Protein AF-A0A644Z7G5-F1 (afdb_monomer)

pLDDT: mean 73.26, std 15.27, range [35.25, 90.62]

Radius of gyration: 13.0 Å; Cα contacts (8 Å, |Δi|>4): 104; chains: 1; bounding box: 32×18×37 Å

Solvent-accessible surface area (backbone atoms only — not comparable to full-atom values): 4704 Å² total; per-residue (Å²): 136,84,76,54,76,48,75,48,80,43,82,38,62,73,37,58,69,60,52,54,54,48,51,54,51,54,53,59,59,48,67,78,39,82,80,53,45,62,37,43,35,38,35,41,55,68,46,95,53,70,42,64,64,54,51,52,54,46,49,77,73,38,86,63,47,45,64,37,48,41,48,105,82,56,76,70,82,134

Secondary structure (DSSP, 8-state):
-PPPEEEEEEEESS-HHHHHHHHHHHHHHHHT-TTSEEEEEEEE---SSSHHHHHHHHHHH-TTB--B---SS-----

Foldseek 3Di:
DDADEAEAEAEDALCLPVVVVVVVVVVVVCVVPPSHHYEYEYEYDPHPDCNVVSLVVCVVPDPPYDYFYDDVPDGDDD

Structure (mmCIF, N/CA/C/O backbone):
data_AF-A0A644Z7G5-F1
#
_entry.id   AF-A0A644Z7G5-F1
#
loop_
_atom_site.group_PDB
_atom_site.id
_atom_site.type_symbol
_atom_site.label_atom_id
_atom_sit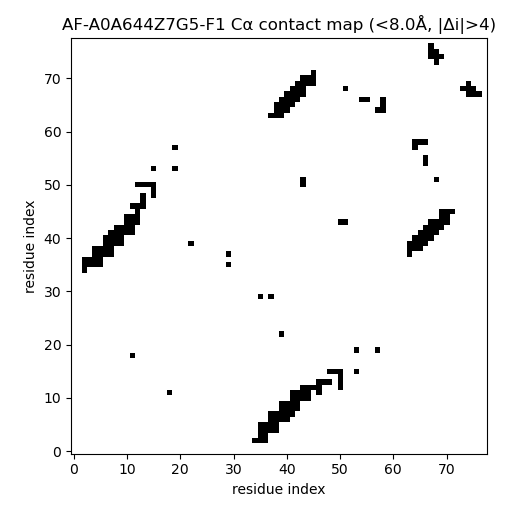e.label_alt_id
_atom_site.label_comp_id
_atom_site.label_asym_id
_atom_site.label_entity_id
_atom_site.label_seq_id
_atom_site.pdbx_PDB_ins_code
_atom_site.Cartn_x
_atom_site.Cartn_y
_atom_site.Cartn_z
_atom_site.occupancy
_atom_site.B_iso_or_equiv
_atom_site.auth_seq_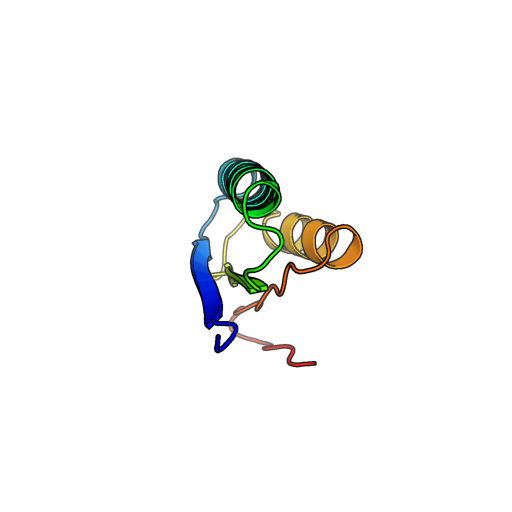id
_atom_site.auth_comp_id
_atom_site.auth_asym_id
_atom_site.auth_atom_id
_atom_site.pdbx_PDB_model_num
ATOM 1 N N . MET A 1 1 ? -23.623 6.082 19.804 1.00 66.81 1 MET A N 1
ATOM 2 C CA . MET A 1 1 ? -22.840 6.868 18.820 1.00 66.81 1 MET A CA 1
ATOM 3 C C . MET A 1 1 ? -22.780 6.101 17.508 1.00 66.81 1 MET A C 1
ATOM 5 O O . MET A 1 1 ? -22.779 4.879 17.550 1.00 66.81 1 MET A O 1
ATOM 9 N N . LYS A 1 2 ? -22.769 6.793 16.363 1.00 80.31 2 LYS A N 1
ATOM 10 C CA . LYS A 1 2 ? -22.658 6.170 15.034 1.00 80.31 2 LYS A CA 1
ATOM 11 C C . LYS A 1 2 ? -21.176 6.042 14.667 1.00 80.31 2 LYS A C 1
ATOM 13 O O . LYS A 1 2 ? -20.495 7.061 14.639 1.00 80.31 2 LYS A O 1
ATOM 18 N N . ILE A 1 3 ? -20.710 4.823 14.393 1.00 77.56 3 ILE A N 1
ATOM 19 C CA . ILE A 1 3 ? -19.344 4.562 13.908 1.00 77.56 3 ILE A CA 1
ATOM 20 C C . ILE A 1 3 ? -19.187 5.234 12.541 1.00 77.56 3 ILE A C 1
ATOM 22 O O . ILE A 1 3 ? -20.035 5.038 11.662 1.00 77.56 3 ILE A O 1
ATOM 26 N N . LYS A 1 4 ? -18.135 6.036 12.363 1.00 82.44 4 LYS A N 1
ATOM 27 C CA . LYS A 1 4 ? -17.783 6.607 11.061 1.00 82.44 4 LYS A CA 1
ATOM 28 C C . LYS A 1 4 ? -16.741 5.714 10.393 1.00 82.44 4 LYS A C 1
ATOM 30 O O . LYS A 1 4 ? -15.920 5.087 11.056 1.00 82.44 4 LYS A O 1
ATOM 35 N N . HIS A 1 5 ? -16.806 5.635 9.066 1.00 85.12 5 HIS A N 1
ATOM 36 C CA . HIS A 1 5 ? -15.785 4.968 8.264 1.00 85.12 5 HIS A CA 1
ATOM 37 C C . HIS A 1 5 ? -14.990 6.039 7.528 1.00 85.12 5 HIS A C 1
ATOM 39 O O . HIS A 1 5 ? -15.554 6.783 6.726 1.00 85.12 5 HIS A O 1
ATOM 45 N N . ILE A 1 6 ? -13.696 6.135 7.821 1.00 86.94 6 ILE A N 1
ATOM 46 C CA . ILE A 1 6 ? -12.780 7.084 7.183 1.00 86.94 6 ILE A CA 1
ATOM 47 C C . ILE A 1 6 ? -12.039 6.366 6.052 1.00 86.94 6 ILE A C 1
ATOM 49 O O . ILE A 1 6 ? -11.398 5.344 6.278 1.00 86.94 6 ILE A O 1
ATOM 53 N N . CYS A 1 7 ? -12.126 6.881 4.826 1.00 84.50 7 CYS A N 1
ATOM 54 C CA . CYS A 1 7 ? -11.387 6.336 3.689 1.00 84.50 7 CYS A CA 1
ATOM 55 C C . CYS A 1 7 ? -10.258 7.293 3.295 1.00 84.50 7 CYS A C 1
ATOM 57 O O . CYS A 1 7 ? -10.524 8.438 2.928 1.00 84.50 7 CYS A O 1
ATOM 59 N N . PHE A 1 8 ? -9.013 6.823 3.363 1.00 84.31 8 PHE A N 1
ATOM 60 C CA . PHE A 1 8 ? -7.851 7.544 2.841 1.00 84.31 8 PHE A CA 1
ATOM 61 C C . PHE A 1 8 ? -7.669 7.185 1.381 1.00 84.31 8 PHE A C 1
ATOM 63 O O . PHE A 1 8 ? -7.526 6.007 1.071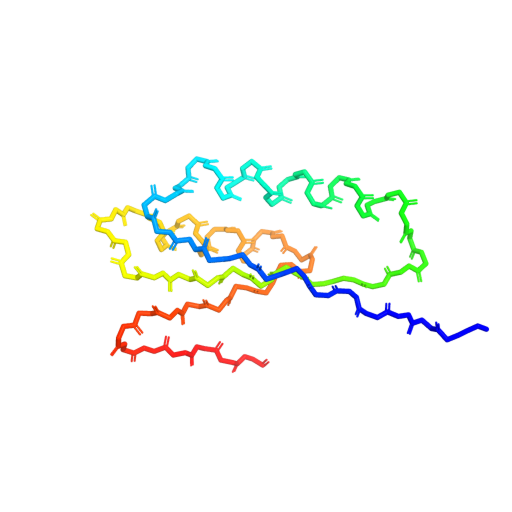 1.00 84.31 8 PHE A O 1
ATOM 70 N N . VAL A 1 9 ? -7.670 8.181 0.501 1.00 86.25 9 VAL A N 1
ATOM 71 C CA . VAL A 1 9 ? -7.465 7.981 -0.934 1.00 86.25 9 VAL A CA 1
ATOM 72 C C . VAL A 1 9 ? -6.113 8.562 -1.324 1.00 86.25 9 VAL A C 1
ATOM 74 O O . VAL A 1 9 ? -5.917 9.774 -1.241 1.00 86.25 9 VAL A O 1
ATOM 77 N N . THR A 1 10 ? -5.197 7.699 -1.756 1.00 84.94 10 THR A N 1
ATOM 78 C CA . THR A 1 10 ? -3.823 8.068 -2.106 1.00 84.94 10 THR A CA 1
ATOM 79 C C . THR A 1 10 ? -3.530 7.714 -3.564 1.00 84.94 10 THR A C 1
ATOM 81 O O . THR A 1 10 ? -3.408 6.529 -3.877 1.00 84.94 10 THR A O 1
ATOM 84 N N . PRO A 1 11 ? -3.359 8.691 -4.471 1.00 84.62 11 PRO A N 1
ATOM 85 C CA . PRO A 1 11 ? -2.814 8.413 -5.794 1.00 84.62 11 PRO A CA 1
ATOM 86 C C . PRO A 1 11 ? -1.315 8.087 -5.705 1.00 84.62 11 PRO A C 1
ATOM 88 O O . PRO A 1 11 ? -0.563 8.760 -5.001 1.00 84.62 11 PRO A O 1
ATOM 91 N N . CYS A 1 12 ? -0.871 7.065 -6.435 1.00 81.25 12 CYS A N 1
ATOM 92 C CA . CYS A 1 12 ? 0.510 6.593 -6.444 1.00 81.25 12 CYS A CA 1
ATOM 93 C C . CYS A 1 12 ? 1.039 6.472 -7.882 1.00 81.25 12 CYS A C 1
ATOM 95 O O . CYS A 1 12 ? 0.517 5.699 -8.686 1.00 81.25 12 CYS A O 1
ATOM 97 N N . TYR A 1 13 ? 2.105 7.218 -8.189 1.00 83.19 13 TYR A N 1
ATOM 98 C CA . TYR A 1 13 ? 2.866 7.137 -9.439 1.00 83.19 13 TYR A CA 1
ATOM 99 C C . TYR A 1 13 ? 4.360 7.070 -9.113 1.00 83.19 13 TYR A C 1
ATOM 101 O O . TYR A 1 13 ? 4.892 7.993 -8.502 1.00 83.19 13 TYR A O 1
ATOM 109 N N . ASN A 1 14 ? 5.023 5.975 -9.493 1.00 78.81 14 ASN A N 1
ATOM 110 C CA . ASN A 1 14 ? 6.437 5.685 -9.198 1.00 78.81 14 ASN A CA 1
ATOM 111 C C . ASN A 1 14 ? 6.816 5.847 -7.700 1.00 78.81 14 ASN A C 1
ATOM 113 O O . ASN A 1 14 ? 7.924 6.267 -7.381 1.00 78.81 14 ASN A O 1
ATOM 117 N N . GLY A 1 15 ? 5.890 5.556 -6.777 1.00 78.00 15 GLY A N 1
ATOM 118 C CA . GLY A 1 15 ? 5.987 5.903 -5.349 1.00 78.00 15 GLY A CA 1
ATOM 119 C C . GLY A 1 15 ? 6.215 4.720 -4.405 1.00 78.00 15 GLY A C 1
ATOM 120 O O . GLY A 1 15 ? 5.640 4.693 -3.324 1.00 78.00 15 GLY A O 1
ATOM 121 N N . GLU A 1 16 ? 7.005 3.731 -4.811 1.00 75.88 16 GLU A N 1
ATOM 122 C CA . GLU A 1 16 ? 7.213 2.449 -4.114 1.00 75.88 16 GLU A CA 1
ATOM 123 C 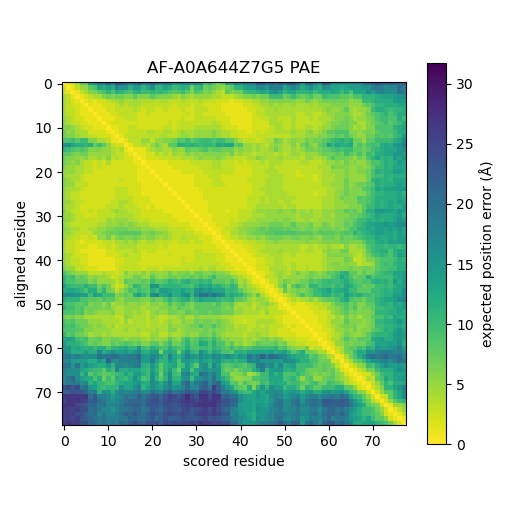C . GLU A 1 16 ? 7.602 2.557 -2.637 1.00 75.88 16 GLU A C 1
ATOM 125 O O . GLU A 1 16 ? 7.038 1.879 -1.776 1.00 75.88 16 GLU A O 1
ATOM 130 N N . GLU A 1 17 ? 8.586 3.399 -2.337 1.00 77.62 17 GLU A N 1
ATOM 131 C CA . GLU A 1 17 ? 9.074 3.580 -0.971 1.00 77.62 17 GLU A CA 1
ATOM 132 C C . GLU A 1 17 ? 8.101 4.440 -0.161 1.00 77.62 17 GLU A C 1
ATOM 134 O O . GLU A 1 17 ? 7.765 4.121 0.981 1.00 77.62 17 GLU A O 1
ATOM 139 N N . SER A 1 18 ? 7.577 5.498 -0.785 1.00 83.94 18 SER A N 1
ATOM 140 C CA . SER A 1 18 ? 6.646 6.429 -0.151 1.00 83.94 18 SER A CA 1
ATOM 141 C C . SER A 1 18 ? 5.316 5.768 0.207 1.00 83.94 18 SER A C 1
ATOM 143 O O . SER A 1 18 ? 4.767 6.054 1.268 1.00 83.94 18 SER A O 1
ATOM 145 N N . VAL A 1 19 ? 4.802 4.864 -0.634 1.00 83.06 19 VAL A N 1
ATOM 146 C CA . VAL A 1 19 ? 3.507 4.211 -0.403 1.00 83.06 19 VAL A CA 1
ATOM 147 C C . VAL A 1 19 ? 3.564 3.230 0.765 1.00 83.06 19 VAL A C 1
ATOM 149 O O . VAL A 1 19 ? 2.639 3.202 1.576 1.00 83.06 19 VAL A O 1
ATOM 152 N N . LYS A 1 20 ? 4.678 2.499 0.919 1.00 82.38 20 LYS A N 1
ATOM 153 C CA . LYS A 1 20 ? 4.915 1.633 2.084 1.00 82.38 20 LYS A CA 1
ATOM 154 C C . LYS A 1 20 ? 4.969 2.450 3.368 1.00 82.38 20 LYS A C 1
ATOM 156 O O . LYS A 1 20 ? 4.247 2.155 4.314 1.00 82.38 20 LYS A O 1
ATOM 161 N N . ALA A 1 21 ? 5.787 3.505 3.382 1.00 88.06 21 ALA A N 1
ATOM 162 C CA . ALA A 1 21 ? 5.930 4.363 4.553 1.00 88.06 21 ALA A CA 1
ATOM 163 C C . ALA A 1 21 ? 4.595 5.016 4.948 1.00 88.06 21 ALA A C 1
ATOM 165 O O . ALA A 1 21 ? 4.230 5.018 6.124 1.00 88.06 21 ALA A O 1
ATOM 166 N N . LEU A 1 22 ? 3.834 5.513 3.967 1.00 87.88 22 LEU A N 1
ATOM 167 C CA . LEU A 1 22 ? 2.520 6.104 4.202 1.00 87.88 22 LEU A CA 1
ATOM 168 C C . LEU A 1 22 ? 1.530 5.086 4.775 1.00 87.88 22 LEU A C 1
ATOM 170 O O . LEU A 1 22 ? 0.835 5.404 5.738 1.00 87.88 22 LEU A O 1
ATOM 174 N N . HIS A 1 23 ? 1.465 3.877 4.207 1.00 84.19 23 HIS A N 1
ATOM 175 C CA . HIS A 1 23 ? 0.579 2.827 4.702 1.00 84.19 23 HIS A CA 1
ATOM 176 C C . HIS A 1 23 ? 0.858 2.513 6.179 1.00 84.19 23 HIS A C 1
ATOM 178 O O . HIS A 1 23 ? -0.067 2.552 6.991 1.00 84.19 23 HIS A O 1
ATOM 184 N N . SER A 1 24 ? 2.130 2.328 6.548 1.00 84.81 24 SER A N 1
ATOM 185 C CA . SER A 1 24 ? 2.532 2.075 7.937 1.00 84.81 24 SER A CA 1
ATOM 186 C C . SER A 1 24 ? 2.169 3.222 8.882 1.00 84.81 24 SER A C 1
ATOM 188 O O . SER A 1 24 ? 1.698 2.985 9.993 1.00 84.81 24 SER A O 1
ATOM 190 N N . VAL A 1 25 ? 2.354 4.478 8.461 1.00 90.38 25 VAL A N 1
ATOM 191 C CA . VAL A 1 25 ? 1.993 5.648 9.281 1.00 90.38 25 VAL A CA 1
ATOM 192 C C . VAL A 1 25 ? 0.481 5.733 9.492 1.00 90.38 25 VAL A C 1
ATOM 194 O O . VAL A 1 25 ? 0.042 5.947 10.621 1.00 90.38 25 VAL A O 1
ATOM 197 N N . VAL A 1 26 ? -0.321 5.521 8.442 1.00 86.81 26 VAL A N 1
ATOM 198 C CA . VAL A 1 26 ? -1.791 5.505 8.546 1.00 86.81 26 VAL A CA 1
ATOM 199 C C . VAL A 1 26 ? -2.251 4.394 9.492 1.00 86.81 26 VAL A C 1
ATOM 201 O O . VAL A 1 26 ? -3.061 4.655 10.383 1.00 86.81 26 VAL A O 1
ATOM 204 N N . MET A 1 27 ? -1.695 3.186 9.358 1.00 84.75 27 MET A N 1
ATOM 205 C CA . MET A 1 27 ? -2.013 2.051 10.228 1.00 84.75 27 MET A CA 1
ATOM 206 C C . MET A 1 27 ? -1.693 2.351 11.697 1.00 84.75 27 MET A C 1
ATOM 208 O O . MET A 1 27 ? -2.551 2.190 12.568 1.00 84.75 27 MET A O 1
ATOM 212 N N . ASN A 1 28 ? -0.487 2.859 11.969 1.00 88.62 28 ASN A N 1
ATOM 213 C CA . ASN A 1 28 ? -0.055 3.204 13.321 1.00 88.62 28 ASN A CA 1
ATOM 214 C C . ASN A 1 28 ? -0.928 4.304 13.930 1.00 88.62 28 ASN A C 1
ATOM 216 O O . ASN A 1 28 ? -1.322 4.198 15.090 1.00 88.62 28 ASN A O 1
ATOM 220 N N . GLN A 1 29 ? -1.297 5.326 13.156 1.00 89.88 29 GLN A N 1
ATOM 221 C CA . GLN A 1 29 ? -2.166 6.391 13.645 1.00 89.88 29 GLN A CA 1
ATOM 222 C C . GLN A 1 29 ? -3.570 5.873 13.988 1.00 89.88 29 GLN A C 1
ATOM 224 O O . GLN A 1 29 ? -4.127 6.269 15.010 1.00 89.88 29 GLN A O 1
ATOM 229 N N . PHE A 1 30 ? -4.139 4.969 13.183 1.00 86.31 30 PHE A N 1
ATOM 230 C CA . PHE A 1 30 ? -5.469 4.404 13.443 1.00 86.31 30 PHE A CA 1
ATOM 231 C C . PHE A 1 30 ? -5.508 3.378 14.569 1.00 86.31 30 PHE A C 1
ATOM 233 O O . PHE A 1 30 ? -6.561 3.205 15.180 1.00 86.31 30 PHE A O 1
ATOM 240 N N . SER A 1 31 ? -4.371 2.775 14.925 1.00 85.62 31 SER A N 1
ATOM 241 C CA . SER A 1 31 ? -4.277 1.947 16.134 1.00 85.62 31 SER A CA 1
ATOM 242 C C . SER A 1 31 ? -4.643 2.722 17.413 1.00 85.62 31 SER A C 1
ATOM 244 O O . SER A 1 31 ? -5.116 2.131 18.381 1.00 85.62 31 SER A O 1
ATOM 246 N N . LEU A 1 32 ? -4.509 4.057 17.392 1.00 90.62 32 LEU A N 1
ATOM 247 C CA . LEU A 1 32 ? -4.875 4.956 18.491 1.00 90.62 32 LEU A CA 1
ATOM 248 C C . LEU A 1 32 ? -6.385 5.261 18.560 1.00 90.62 32 LEU A C 1
ATOM 250 O O . LEU A 1 32 ? -6.839 5.866 19.531 1.00 90.62 32 LEU A O 1
ATOM 254 N N . PHE A 1 33 ? -7.171 4.853 17.557 1.00 88.00 33 PHE A N 1
ATOM 255 C CA . PHE A 1 33 ? -8.613 5.115 17.465 1.00 88.00 33 PHE A CA 1
ATOM 256 C C . PHE A 1 33 ? -9.416 3.817 17.258 1.00 88.00 33 PHE A C 1
ATOM 258 O O . PHE A 1 33 ? -10.092 3.672 16.239 1.00 88.00 33 PHE A O 1
ATOM 265 N N . PRO A 1 34 ? -9.397 2.871 18.217 1.00 83.69 34 PRO A N 1
ATOM 266 C CA . PRO A 1 34 ? -10.012 1.547 18.055 1.00 83.69 34 PRO A CA 1
ATOM 267 C C . PRO A 1 34 ? -11.537 1.576 17.840 1.00 83.69 34 PRO A C 1
ATOM 269 O O . PRO A 1 34 ? -12.118 0.603 17.363 1.00 83.69 34 PRO A O 1
ATOM 272 N N . GLN A 1 35 ? -12.199 2.678 18.195 1.00 85.81 35 GLN A N 1
ATOM 273 C CA . GLN A 1 35 ? -13.632 2.893 17.983 1.00 85.81 35 GLN A CA 1
ATOM 274 C C . GLN A 1 35 ? -14.009 3.356 16.564 1.00 85.81 35 GLN A C 1
ATOM 276 O O . GLN A 1 35 ? -15.192 3.329 16.216 1.00 85.81 35 GLN A O 1
ATOM 281 N N . GLU A 1 36 ? -13.044 3.790 15.752 1.00 83.56 36 GLU A N 1
ATOM 282 C CA . GLU A 1 36 ? -13.276 4.241 14.379 1.00 83.56 36 GLU A CA 1
ATOM 283 C C . GLU A 1 36 ? -12.900 3.142 13.382 1.00 83.56 36 GLU A C 1
ATOM 285 O O . GLU A 1 36 ? -11.971 2.365 13.596 1.00 83.56 36 GLU A O 1
ATOM 290 N N . LYS A 1 37 ? -13.615 3.078 12.256 1.00 83.81 37 LYS A N 1
ATOM 291 C CA . LYS A 1 37 ? -13.251 2.189 11.146 1.00 83.81 37 LYS A CA 1
ATOM 292 C C . LYS A 1 37 ? -12.536 2.986 10.070 1.00 83.81 37 LYS A C 1
ATOM 294 O O . LYS A 1 37 ? -12.913 4.124 9.786 1.00 83.81 37 LYS A O 1
ATOM 299 N N . TYR A 1 38 ? -11.551 2.371 9.425 1.00 86.38 38 TYR A N 1
ATOM 300 C CA . TYR A 1 38 ? -10.901 2.981 8.276 1.00 86.38 38 TYR A CA 1
ATOM 301 C C . TYR A 1 38 ? -10.609 1.987 7.162 1.00 86.38 38 TYR A 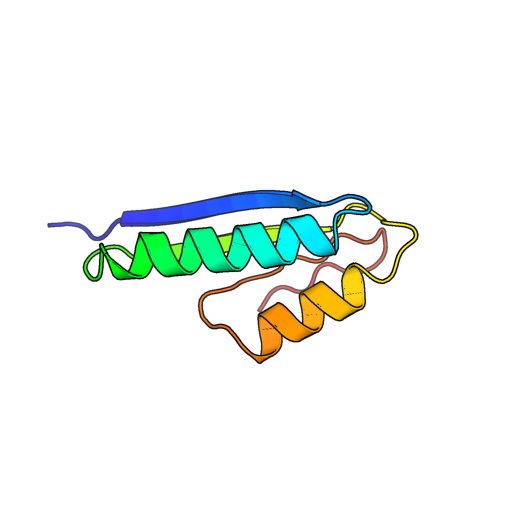C 1
ATOM 303 O O . TYR A 1 38 ? -10.571 0.776 7.365 1.00 86.38 38 TYR A O 1
ATOM 311 N N . SER A 1 39 ? -10.420 2.539 5.972 1.00 82.00 39 SER A N 1
ATOM 312 C CA . SER A 1 39 ? -9.852 1.860 4.814 1.00 82.00 39 SER A CA 1
ATOM 313 C C . SER A 1 39 ? -8.804 2.764 4.181 1.00 82.00 39 SER A C 1
ATOM 315 O O . SER A 1 39 ? -8.930 3.991 4.212 1.00 82.00 39 SER A O 1
ATOM 317 N N . HIS A 1 40 ? -7.786 2.161 3.578 1.00 83.06 40 HIS A N 1
ATOM 318 C CA . HIS A 1 40 ? -6.786 2.884 2.803 1.00 83.06 40 HIS A CA 1
ATOM 319 C C . HIS A 1 40 ? -6.867 2.434 1.348 1.00 83.06 40 HIS A C 1
ATOM 321 O O . HIS A 1 40 ? -6.474 1.317 1.028 1.00 83.06 40 HIS A O 1
ATOM 327 N N . LEU A 1 41 ? -7.404 3.320 0.513 1.00 80.25 41 LEU A N 1
ATOM 328 C CA . LEU A 1 41 ? -7.504 3.208 -0.929 1.00 80.25 41 LEU A CA 1
ATOM 329 C C . LEU A 1 41 ? -6.255 3.802 -1.580 1.00 80.25 41 LEU A C 1
ATOM 331 O O . LEU A 1 41 ? -6.086 5.019 -1.625 1.00 80.25 41 LEU A O 1
ATOM 335 N N . ILE A 1 42 ? -5.394 2.947 -2.118 1.00 80.19 42 ILE A N 1
ATOM 336 C CA . ILE A 1 42 ? -4.262 3.382 -2.936 1.00 80.19 42 ILE A CA 1
ATOM 337 C C . ILE A 1 42 ? -4.648 3.224 -4.402 1.00 80.19 42 ILE A C 1
ATOM 339 O O . ILE A 1 42 ? -5.007 2.124 -4.807 1.00 80.19 42 ILE A O 1
ATOM 343 N N . ILE A 1 43 ? -4.574 4.312 -5.171 1.00 80.69 43 ILE A N 1
ATOM 344 C CA . ILE A 1 43 ? -4.855 4.340 -6.608 1.00 80.69 43 ILE A CA 1
ATOM 345 C C . ILE A 1 43 ? -3.525 4.280 -7.345 1.00 80.69 43 ILE A C 1
ATOM 347 O O . ILE A 1 43 ? -2.775 5.257 -7.387 1.00 80.69 43 ILE A O 1
ATOM 351 N N . TYR A 1 44 ? -3.237 3.128 -7.936 1.00 76.56 44 TYR A N 1
ATOM 352 C CA . TYR A 1 44 ? -2.123 2.988 -8.866 1.00 76.56 44 TYR A CA 1
ATOM 353 C C . TYR A 1 44 ? -2.383 3.811 -10.135 1.00 76.56 44 TYR A C 1
ATOM 355 O O . TYR A 1 44 ? -3.486 3.767 -10.665 1.00 76.56 44 TYR A O 1
ATOM 363 N N . ASN A 1 45 ? -1.393 4.563 -10.621 1.00 77.06 45 ASN A N 1
ATOM 364 C CA . ASN A 1 45 ? -1.523 5.382 -11.829 1.00 77.06 45 ASN A CA 1
ATOM 365 C C . ASN A 1 45 ? -0.470 5.011 -12.883 1.00 77.06 45 ASN A C 1
ATOM 367 O O . ASN A 1 45 ? 0.393 5.822 -13.201 1.00 77.06 45 ASN A O 1
ATOM 371 N N . ALA A 1 46 ? -0.512 3.779 -13.399 1.00 72.75 46 ALA A N 1
ATOM 372 C CA . ALA A 1 46 ? 0.373 3.318 -14.477 1.00 72.75 46 ALA A CA 1
ATOM 373 C C . ALA A 1 46 ? 1.872 3.631 -14.245 1.00 72.75 46 ALA A C 1
ATOM 375 O O . ALA A 1 46 ? 2.567 4.124 -15.141 1.00 72.75 46 ALA A O 1
ATOM 376 N N . SER A 1 47 ? 2.379 3.374 -13.032 1.00 68.94 47 SER A N 1
ATOM 377 C CA . SER A 1 47 ? 3.811 3.506 -12.743 1.00 68.94 47 SER A CA 1
ATOM 378 C C . SER A 1 47 ? 4.643 2.663 -13.712 1.00 68.94 47 SER A C 1
ATOM 380 O O . SER A 1 47 ? 4.242 1.593 -14.159 1.00 68.94 47 SER A O 1
ATOM 382 N N . LYS A 1 48 ? 5.862 3.111 -14.001 1.00 74.12 48 LYS A N 1
ATOM 383 C CA . LYS A 1 48 ? 6.810 2.350 -14.836 1.00 74.12 48 LYS A CA 1
ATOM 384 C C . LYS A 1 48 ? 7.733 1.457 -14.007 1.00 74.12 48 LYS A C 1
ATOM 386 O O . LYS A 1 48 ? 8.801 1.066 -14.467 1.00 74.12 48 LYS A O 1
ATOM 391 N N . THR A 1 49 ? 7.355 1.211 -12.760 1.00 71.38 49 THR A N 1
ATOM 392 C CA . THR A 1 49 ? 8.204 0.623 -11.726 1.00 71.38 49 THR A CA 1
ATOM 393 C C . THR A 1 49 ? 7.489 -0.561 -11.061 1.00 71.38 49 THR A C 1
ATOM 395 O O . THR A 1 49 ? 6.324 -0.829 -11.351 1.00 71.38 49 THR A O 1
ATOM 398 N N . ASN A 1 50 ? 8.143 -1.243 -10.121 1.00 73.44 50 ASN A N 1
ATOM 399 C CA . ASN A 1 50 ? 7.623 -2.377 -9.343 1.00 73.44 50 ASN A CA 1
ATOM 400 C C . ASN A 1 50 ? 6.512 -2.009 -8.335 1.00 73.44 50 ASN A C 1
ATOM 402 O O . ASN A 1 50 ? 6.184 -2.797 -7.446 1.00 73.44 50 ASN A O 1
ATOM 406 N N . THR A 1 51 ? 5.901 -0.829 -8.468 1.00 70.81 51 THR A N 1
ATOM 407 C CA . THR A 1 51 ? 4.789 -0.376 -7.621 1.00 70.81 51 THR A CA 1
ATOM 408 C C . THR A 1 51 ? 3.649 -1.412 -7.533 1.00 70.81 51 THR A C 1
ATOM 410 O O . THR A 1 51 ? 3.198 -1.646 -6.414 1.00 70.81 51 THR A O 1
ATOM 413 N N . PRO A 1 52 ? 3.212 -2.105 -8.612 1.00 72.19 52 PRO A N 1
ATOM 414 C CA . PRO A 1 52 ? 2.163 -3.129 -8.512 1.00 72.19 52 PRO A CA 1
ATOM 415 C C . PRO A 1 52 ? 2.498 -4.278 -7.549 1.00 72.19 52 PRO A C 1
ATOM 417 O O . PRO A 1 52 ? 1.671 -4.636 -6.719 1.00 72.19 52 PRO A O 1
ATOM 420 N N . TYR A 1 53 ? 3.733 -4.791 -7.585 1.00 76.56 53 TYR A N 1
ATOM 421 C CA . TYR A 1 53 ? 4.175 -5.900 -6.724 1.00 76.56 53 TYR A CA 1
ATOM 422 C C . TYR A 1 53 ? 4.223 -5.515 -5.238 1.00 76.56 53 TYR A C 1
ATOM 424 O O . TYR A 1 53 ? 4.006 -6.328 -4.341 1.00 76.56 53 TYR A O 1
ATOM 432 N N . ILE A 1 54 ? 4.525 -4.249 -4.953 1.00 76.94 54 ILE A N 1
ATOM 433 C CA . ILE A 1 54 ? 4.495 -3.718 -3.588 1.00 76.94 54 ILE A CA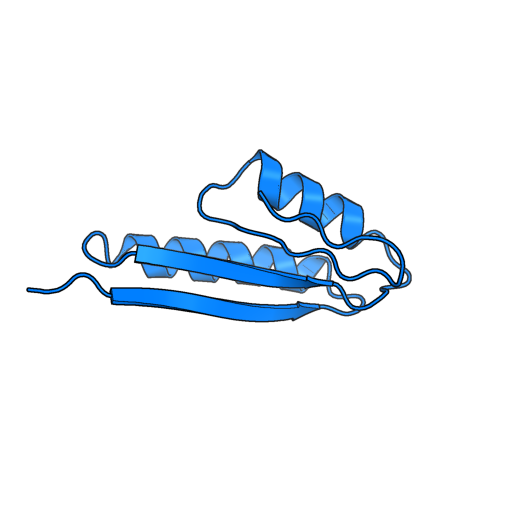 1
ATOM 434 C C . ILE A 1 54 ? 3.061 -3.595 -3.086 1.00 76.94 54 ILE A C 1
ATOM 436 O O . ILE A 1 54 ? 2.789 -3.901 -1.929 1.00 76.94 54 ILE A O 1
ATOM 440 N N . LEU A 1 55 ? 2.159 -3.139 -3.949 1.00 73.62 55 LEU A N 1
ATOM 441 C CA . LEU A 1 55 ? 0.751 -2.985 -3.622 1.00 73.62 55 LEU A CA 1
ATOM 442 C C . LEU A 1 55 ? 0.071 -4.332 -3.348 1.00 73.62 55 LEU A C 1
ATOM 444 O O . LEU A 1 55 ? -0.671 -4.430 -2.376 1.00 73.62 55 LEU A O 1
ATOM 448 N N . GLU A 1 56 ? 0.394 -5.361 -4.132 1.00 75.44 56 GLU A N 1
ATOM 449 C CA . GLU A 1 56 ? -0.057 -6.742 -3.914 1.00 75.44 56 GLU A CA 1
ATOM 450 C C . GLU A 1 56 ? 0.396 -7.278 -2.544 1.00 75.44 56 GLU A C 1
ATOM 452 O O . GLU A 1 56 ? -0.420 -7.734 -1.742 1.00 75.44 56 GLU A O 1
ATOM 457 N N . GLN A 1 57 ? 1.678 -7.107 -2.197 1.00 76.00 57 GLN A N 1
ATOM 458 C CA . GLN A 1 57 ? 2.187 -7.507 -0.879 1.00 76.00 57 GLN A CA 1
ATOM 459 C C . GLN A 1 57 ? 1.502 -6.785 0.287 1.00 76.00 57 GLN A C 1
ATOM 461 O O . GLN A 1 57 ? 1.323 -7.383 1.349 1.00 76.00 57 GLN A O 1
ATOM 466 N N . LEU A 1 58 ? 1.146 -5.508 0.116 1.00 73.12 58 LEU A N 1
ATOM 467 C CA . LEU A 1 58 ? 0.427 -4.745 1.138 1.00 73.12 58 LEU A CA 1
ATOM 468 C C . LEU A 1 58 ? -1.006 -5.271 1.316 1.00 73.12 58 LEU A C 1
ATOM 470 O O . LEU A 1 58 ? -1.480 -5.355 2.444 1.00 73.12 58 LEU A O 1
ATOM 474 N N . THR A 1 59 ? -1.685 -5.677 0.237 1.00 69.31 59 THR A N 1
ATOM 475 C CA . THR A 1 59 ? -3.038 -6.255 0.332 1.00 69.31 59 THR A CA 1
ATOM 476 C C . THR A 1 59 ? -3.083 -7.646 0.945 1.00 69.31 59 THR A C 1
ATOM 478 O O . THR A 1 59 ? -4.041 -7.961 1.645 1.00 69.31 59 THR A O 1
ATOM 481 N N . GLU A 1 60 ? -2.072 -8.482 0.706 1.00 71.06 60 GLU A N 1
ATOM 482 C CA . GLU A 1 60 ? -2.040 -9.846 1.247 1.00 71.06 60 GLU A CA 1
ATOM 483 C C . GLU A 1 60 ? -1.735 -9.881 2.748 1.00 71.06 60 GLU A C 1
ATOM 485 O O . GLU A 1 60 ? -2.202 -10.771 3.461 1.00 71.06 60 GLU A O 1
ATOM 490 N N . ARG A 1 61 ? -0.921 -8.937 3.233 1.00 64.81 61 ARG A N 1
ATOM 491 C CA . ARG A 1 61 ? -0.419 -8.939 4.614 1.00 64.81 61 ARG A CA 1
ATOM 492 C C . ARG A 1 61 ? -1.280 -8.125 5.570 1.00 64.81 61 ARG A C 1
ATOM 494 O O . ARG A 1 61 ? -1.454 -8.542 6.715 1.00 64.81 61 ARG A O 1
ATOM 501 N N . ASP A 1 62 ? -1.828 -7.000 5.112 1.00 63.44 62 ASP A N 1
ATOM 502 C CA . ASP A 1 62 ? -2.341 -5.963 6.004 1.00 63.44 62 ASP A CA 1
ATOM 503 C C . ASP A 1 62 ? -3.836 -5.675 5.766 1.00 63.44 62 ASP A C 1
ATOM 505 O O . ASP A 1 62 ? -4.242 -4.912 4.889 1.00 63.44 62 ASP A O 1
ATOM 509 N N . SER A 1 63 ? -4.695 -6.236 6.622 1.00 55.12 63 SER A N 1
ATOM 510 C CA . SER A 1 63 ? -6.087 -5.784 6.776 1.00 55.12 63 SER A CA 1
ATOM 511 C C . SER A 1 63 ? -6.128 -4.604 7.764 1.00 55.12 63 SER A C 1
ATOM 513 O O . SER A 1 63 ? -5.530 -4.723 8.837 1.00 55.12 63 SER A O 1
ATOM 515 N N . PRO A 1 64 ? -6.794 -3.459 7.471 1.00 55.34 64 PRO A N 1
ATOM 516 C CA . PRO A 1 64 ? -7.899 -3.264 6.523 1.00 55.34 64 PRO A CA 1
ATOM 517 C C . PRO A 1 64 ? -7.511 -2.549 5.207 1.00 55.34 64 PRO A C 1
ATOM 519 O O . PRO A 1 64 ? -8.313 -1.782 4.659 1.00 55.34 64 PRO A O 1
ATOM 522 N N . GLY A 1 65 ? -6.288 -2.737 4.701 1.00 54.72 65 GLY A N 1
ATOM 523 C CA . GLY A 1 65 ? -5.869 -2.167 3.420 1.00 54.72 65 GLY A CA 1
ATOM 524 C C . GLY A 1 65 ? -6.757 -2.666 2.276 1.00 54.72 65 GLY A C 1
ATOM 525 O O . GLY A 1 65 ? -6.925 -3.865 2.095 1.00 54.72 65 GLY A O 1
ATOM 526 N N . LYS A 1 66 ? -7.349 -1.751 1.501 1.00 57.28 66 LYS A N 1
ATOM 527 C CA . LYS A 1 66 ? -8.081 -2.080 0.271 1.00 57.28 66 LYS A CA 1
ATOM 528 C C . LYS A 1 66 ? -7.407 -1.344 -0.872 1.00 57.28 66 LYS A C 1
ATOM 530 O O . LYS A 1 66 ? -7.667 -0.162 -1.077 1.00 57.28 66 LYS A O 1
ATOM 535 N N . VAL A 1 67 ? -6.514 -2.005 -1.596 1.00 55.91 67 VAL A N 1
ATOM 536 C CA . VAL A 1 67 ? -5.864 -1.379 -2.752 1.00 55.91 67 VAL A CA 1
ATOM 537 C C . VAL A 1 67 ? -6.775 -1.487 -3.965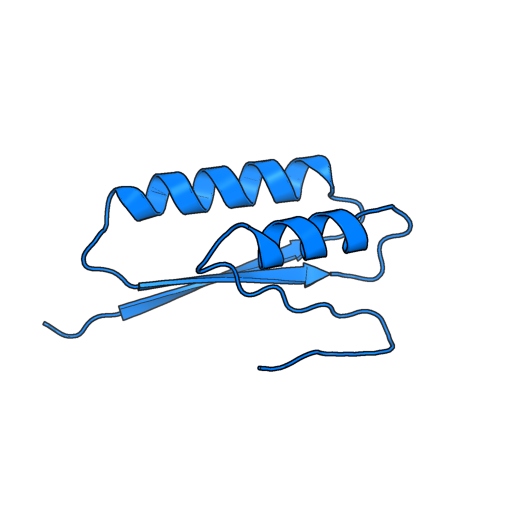 1.00 55.91 67 VAL A C 1
ATOM 539 O O . VAL A 1 67 ? -7.283 -2.563 -4.257 1.00 55.91 67 VAL A O 1
ATOM 542 N N . ILE A 1 68 ? -6.956 -0.378 -4.686 1.00 55.59 68 ILE A N 1
ATOM 543 C CA . ILE A 1 68 ? -7.574 -0.407 -6.011 1.00 55.59 68 ILE A CA 1
ATOM 544 C C . ILE A 1 68 ? -6.476 -0.154 -7.031 1.00 55.59 68 ILE A C 1
ATOM 546 O O . ILE A 1 68 ? -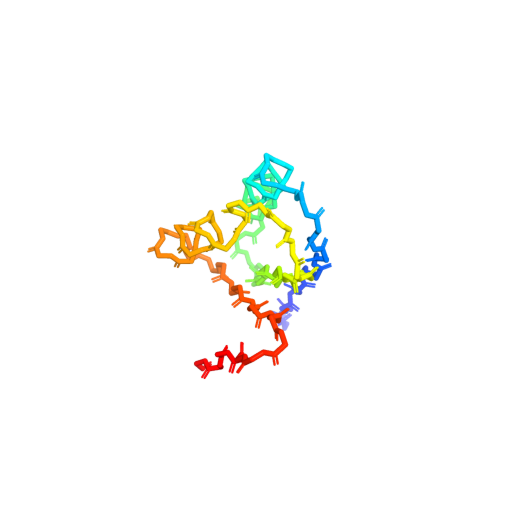5.946 0.950 -7.180 1.00 55.59 68 ILE A O 1
ATOM 550 N N . LEU A 1 69 ? -6.140 -1.211 -7.753 1.00 51.53 69 LEU A N 1
ATOM 551 C CA . LEU A 1 69 ? -5.271 -1.119 -8.908 1.00 51.53 69 LEU A CA 1
ATOM 552 C C . LEU A 1 69 ? -6.069 -0.464 -10.040 1.00 51.53 69 LEU A C 1
ATOM 554 O O . LEU A 1 69 ? -7.134 -0.941 -10.415 1.00 51.53 69 LEU A O 1
ATOM 558 N N . ASN A 1 70 ? -5.568 0.659 -10.545 1.00 44.44 70 ASN A N 1
ATOM 559 C CA . ASN A 1 70 ? -6.032 1.259 -11.788 1.00 44.44 70 ASN A CA 1
ATOM 560 C C . ASN A 1 70 ? -4.849 1.264 -12.758 1.00 44.44 70 ASN A C 1
ATOM 562 O O . ASN 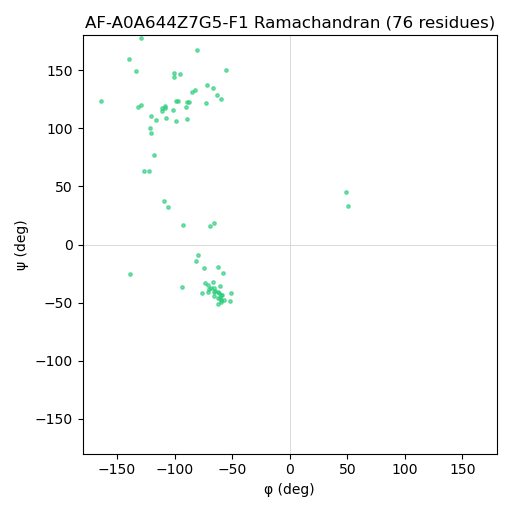A 1 70 ? -4.151 2.261 -12.938 1.00 44.44 70 ASN A O 1
ATOM 566 N N . ASP A 1 71 ? -4.552 0.102 -13.333 1.00 43.81 71 ASP A N 1
ATOM 567 C CA . ASP A 1 71 ? -3.863 0.095 -14.617 1.00 43.81 71 ASP A CA 1
ATOM 568 C C . ASP A 1 71 ? -4.919 0.344 -15.712 1.00 43.81 71 ASP A C 1
ATOM 570 O O . ASP A 1 71 ? -6.122 0.291 -15.452 1.00 43.81 71 ASP A O 1
ATOM 574 N N . CYS A 1 72 ? -4.521 0.633 -16.947 1.00 39.25 72 CYS A N 1
ATOM 575 C CA . CYS A 1 72 ? -5.482 0.763 -18.048 1.00 39.25 72 CYS A CA 1
ATOM 576 C C . CYS A 1 72 ? -6.209 -0.561 -18.404 1.00 39.25 72 CYS A C 1
ATOM 578 O O . CYS A 1 72 ? -6.757 -0.659 -19.501 1.00 39.25 72 CYS A O 1
ATOM 580 N N . THR A 1 73 ? -6.226 -1.576 -17.533 1.00 37.56 73 THR A N 1
ATOM 581 C CA . THR A 1 73 ? -6.606 -2.945 -17.880 1.00 37.56 73 THR A CA 1
ATOM 582 C C . THR A 1 73 ? -7.482 -3.668 -16.849 1.00 37.56 73 THR A C 1
ATOM 584 O O . THR A 1 73 ? -8.220 -4.555 -17.269 1.00 37.56 73 THR A O 1
ATOM 587 N N . SER A 1 74 ? -7.492 -3.365 -15.545 1.00 37.44 74 SER A N 1
ATOM 588 C CA . SER A 1 74 ? -8.321 -4.112 -14.575 1.00 37.44 74 SER A CA 1
ATOM 589 C C . SER A 1 74 ? -8.512 -3.399 -13.233 1.00 37.44 74 SER A C 1
ATOM 591 O O . SER A 1 74 ? -7.547 -3.137 -12.521 1.00 37.44 74 SER A O 1
ATOM 593 N N . ILE A 1 75 ? -9.774 -3.181 -12.847 1.00 44.19 75 ILE A N 1
ATOM 594 C CA . ILE A 1 75 ? -10.173 -2.789 -11.490 1.00 44.19 75 ILE A CA 1
ATOM 595 C C . ILE A 1 75 ? -10.708 -4.044 -10.789 1.00 44.19 75 ILE A C 1
ATOM 597 O O . ILE A 1 75 ? -11.724 -4.590 -11.219 1.00 44.19 75 ILE A O 1
ATOM 601 N N . PHE A 1 76 ? -10.049 -4.504 -9.724 1.00 38.47 76 PHE A N 1
ATOM 602 C CA . PHE A 1 76 ? -10.560 -5.592 -8.885 1.00 38.47 76 PHE A CA 1
ATOM 603 C C . PHE A 1 76 ? -11.416 -5.005 -7.759 1.00 38.47 76 PHE A C 1
ATOM 605 O O . PHE A 1 76 ? -10.934 -4.219 -6.943 1.00 38.47 76 PHE A O 1
ATOM 612 N N . PHE A 1 77 ? -12.697 -5.368 -7.747 1.00 37.25 77 PHE A N 1
ATOM 613 C CA . PHE A 1 77 ? -13.601 -5.144 -6.626 1.00 37.25 77 PHE A CA 1
ATOM 614 C C . PHE A 1 77 ? -13.923 -6.507 -6.014 1.00 37.25 77 PHE A C 1
ATOM 616 O O . PHE A 1 77 ? -14.528 -7.335 -6.694 1.00 37.25 77 PHE A O 1
ATOM 623 N N . ASP A 1 78 ? -13.536 -6.703 -4.754 1.00 35.25 78 ASP A N 1
ATOM 624 C CA . ASP A 1 78 ? -14.213 -7.651 -3.862 1.00 35.25 78 ASP A CA 1
ATOM 625 C C . ASP A 1 78 ? -15.432 -6.977 -3.216 1.00 35.25 78 ASP A C 1
ATOM 627 O O . ASP A 1 78 ? -15.269 -5.865 -2.638 1.00 35.25 78 ASP A O 1
#

Organism: NCBI:txid1076179

Mean predicted aligned error: 7.74 Å

Sequence (78 aa):
MKIKHICFVTPCYNGEESVKALHSVVMNQFSLFPQEKYSHLIIYNASKTNTPYILEQLTERDSPGKVILNDCTSIFFD

Nearest PDB structures (foldseek):
  5ekp-assembly1_B  TM=8.778E-01  e=1.190E-02  Synechocystis sp. PCC 6803 substr. Kazusa
  5ekp-assembly1_A  TM=8.814E-01  e=1.554E-02  Synechocystis sp. PCC 6803 substr. Kazusa
  5eke-assembly1_C  TM=8.360E-01  e=1.776E-02  Synechocystis sp. PCC 6803 substr. Kazusa
  5ekp-assembly1_C  TM=8.334E-01  e=2.030E-02  Synechocystis sp. PCC 6803 substr. Kazusa
  5eke-assembly1_A  TM=8.796E-01  e=5.169E-02  Synechocystis sp. PCC 6803 substr. Kazusa

InterPro domains:
  IPR029044 Nucleotide-diphospho-sugar transferases [SSF53448] (6-71)